Protein AF-A0A8T4I7E3-F1 (afdb_monomer_lite)

Sequence (71 aa):
TKTRTMYDEIHVEDVRNSAEHLFHRDLVLLGDVLEHVERDEAVDLLQRAEAAGAWHILVSVPIVDSQQGEV

Radius of gyration: 13.18 Å; chains: 1; bounding box: 35×25×28 Å

Structure (mmCIF, N/CA/C/O backbone):
data_AF-A0A8T4I7E3-F1
#
_entry.id   AF-A0A8T4I7E3-F1
#
loop_
_atom_site.group_PDB
_atom_site.id
_atom_site.type_symbol
_atom_site.label_atom_id
_atom_site.label_alt_id
_atom_site.label_comp_id
_atom_site.label_asym_id
_atom_site.label_entity_id
_atom_site.label_seq_id
_atom_site.pdbx_PDB_ins_code
_atom_site.Cartn_x
_atom_site.Cartn_y
_atom_site.Cartn_z
_atom_site.occupancy
_atom_site.B_iso_or_equiv
_atom_site.auth_seq_id
_atom_site.auth_comp_id
_atom_site.auth_asym_id
_atom_site.auth_atom_id
_atom_site.pdbx_PDB_model_num
ATOM 1 N N . THR A 1 1 ? 20.955 11.185 8.124 1.00 55.69 1 THR A N 1
ATOM 2 C CA . THR A 1 1 ? 20.369 10.390 9.229 1.00 55.69 1 THR A CA 1
ATOM 3 C C . THR A 1 1 ? 20.523 8.917 8.895 1.00 55.69 1 THR A C 1
ATOM 5 O O . THR A 1 1 ? 20.527 8.613 7.707 1.00 55.69 1 THR A O 1
ATOM 8 N N . LYS A 1 2 ? 20.668 8.021 9.886 1.00 56.00 2 LYS A N 1
ATOM 9 C CA . LYS A 1 2 ? 20.856 6.554 9.717 1.00 56.00 2 LYS A CA 1
ATOM 10 C C . LYS A 1 2 ? 19.885 5.872 8.728 1.00 56.00 2 LYS A C 1
ATOM 12 O O . LYS A 1 2 ? 20.166 4.783 8.255 1.00 56.00 2 LYS A O 1
ATOM 17 N N . THR A 1 3 ? 18.767 6.516 8.413 1.00 61.62 3 THR A N 1
ATOM 18 C CA . THR A 1 3 ? 17.698 6.039 7.533 1.00 61.62 3 THR A CA 1
ATOM 19 C C . THR A 1 3 ? 18.124 5.849 6.074 1.00 61.62 3 THR A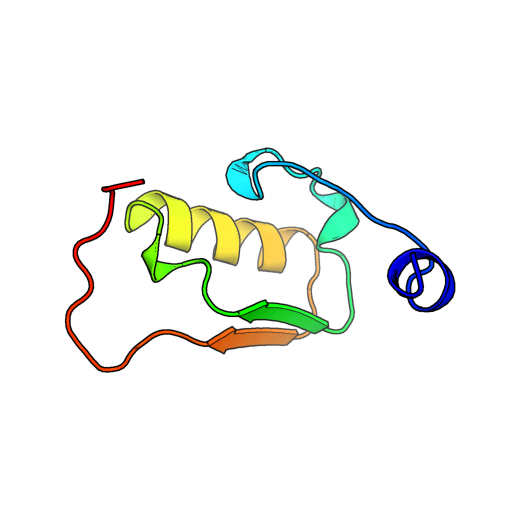 C 1
ATOM 21 O O . THR A 1 3 ? 17.729 4.870 5.462 1.00 61.62 3 THR A O 1
ATOM 24 N N . ARG A 1 4 ? 18.966 6.728 5.505 1.00 62.94 4 ARG A N 1
ATOM 25 C CA . ARG A 1 4 ? 19.289 6.678 4.058 1.00 62.94 4 ARG A CA 1
ATOM 26 C C . ARG A 1 4 ? 20.205 5.523 3.652 1.00 62.94 4 ARG A C 1
ATOM 28 O O . ARG A 1 4 ? 20.332 5.254 2.473 1.00 62.94 4 ARG A O 1
ATOM 35 N N . THR A 1 5 ? 20.868 4.873 4.605 1.00 81.69 5 THR A N 1
ATOM 36 C CA . THR A 1 5 ? 21.783 3.755 4.328 1.00 81.69 5 THR A CA 1
ATOM 37 C C . THR A 1 5 ? 21.095 2.390 4.341 1.00 81.69 5 THR A C 1
ATOM 39 O O . THR A 1 5 ? 21.750 1.407 4.024 1.00 81.69 5 THR A O 1
ATOM 42 N N . MET A 1 6 ? 19.822 2.308 4.750 1.00 89.06 6 MET A N 1
ATOM 43 C CA . MET A 1 6 ? 19.081 1.038 4.840 1.00 89.06 6 MET A CA 1
ATOM 44 C C . MET A 1 6 ? 18.158 0.774 3.646 1.00 89.06 6 MET A C 1
ATOM 46 O O . MET A 1 6 ? 17.715 -0.355 3.483 1.00 89.06 6 MET A O 1
ATOM 50 N N . TYR A 1 7 ? 17.852 1.800 2.851 1.00 90.44 7 TYR A N 1
ATOM 51 C CA . TYR A 1 7 ? 16.905 1.726 1.743 1.00 90.44 7 TYR A CA 1
ATOM 52 C C . TYR A 1 7 ? 17.594 2.152 0.451 1.00 90.44 7 TYR A C 1
ATOM 54 O O . TYR A 1 7 ? 18.293 3.168 0.447 1.00 90.44 7 TYR A O 1
ATOM 62 N N . ASP A 1 8 ? 17.366 1.408 -0.631 1.00 92.19 8 ASP A N 1
ATOM 63 C CA . ASP A 1 8 ? 17.849 1.768 -1.969 1.00 92.19 8 ASP A CA 1
ATOM 64 C C . ASP A 1 8 ? 17.179 3.054 -2.474 1.00 92.19 8 ASP A C 1
ATOM 66 O O . ASP A 1 8 ? 17.822 3.918 -3.070 1.00 92.19 8 ASP A O 1
ATOM 70 N N . GLU A 1 9 ? 15.890 3.213 -2.162 1.00 92.81 9 GLU A N 1
ATOM 71 C CA . GLU A 1 9 ? 15.0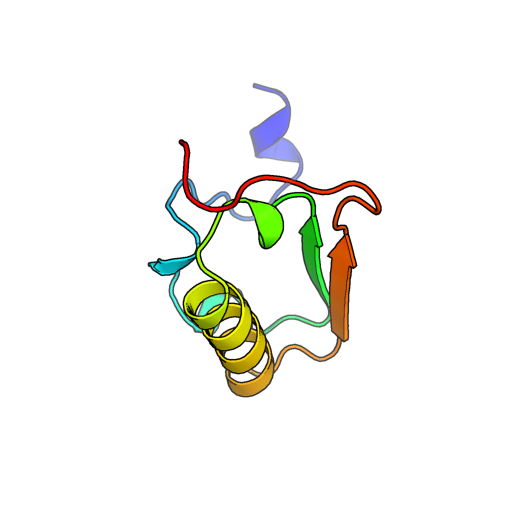76 4.365 -2.533 1.00 92.81 9 GLU A CA 1
ATOM 72 C C . GLU A 1 9 ? 14.210 4.823 -1.357 1.00 92.81 9 GLU A C 1
ATOM 74 O O . GLU A 1 9 ? 13.730 4.017 -0.560 1.00 92.81 9 GLU A O 1
ATOM 79 N N . ILE A 1 10 ? 14.002 6.137 -1.246 1.00 93.25 10 ILE A N 1
ATOM 80 C CA . ILE A 1 10 ? 13.095 6.736 -0.264 1.00 93.25 10 ILE A CA 1
ATOM 81 C C . ILE A 1 10 ? 12.218 7.741 -0.995 1.00 93.25 10 ILE A C 1
ATOM 83 O O . ILE A 1 10 ? 12.718 8.746 -1.506 1.00 93.25 10 ILE A O 1
ATOM 87 N N . HIS A 1 11 ? 10.918 7.481 -0.967 1.00 93.31 11 HIS A N 1
ATOM 88 C CA . HIS A 1 11 ? 9.879 8.342 -1.518 1.00 93.31 11 HIS A CA 1
ATOM 89 C C . HIS A 1 11 ? 9.113 8.963 -0.347 1.00 93.31 11 HIS A C 1
ATOM 91 O O . HIS A 1 11 ? 8.698 8.250 0.565 1.00 93.31 11 HIS A O 1
ATOM 97 N N . VAL A 1 12 ? 9.007 10.294 -0.316 1.00 94.12 12 VAL A N 1
ATOM 98 C CA . VAL A 1 12 ? 8.291 11.033 0.739 1.00 94.12 12 VAL A CA 1
ATOM 99 C C . VAL A 1 12 ? 7.129 11.757 0.085 1.00 94.12 12 VAL A C 1
ATOM 101 O O . VAL A 1 12 ? 7.282 12.865 -0.425 1.00 94.12 12 VAL A O 1
ATOM 104 N N . GLU A 1 13 ? 5.985 11.093 0.072 1.00 93.69 13 GLU A N 1
ATOM 105 C CA . GLU A 1 13 ? 4.773 11.554 -0.590 1.00 93.69 13 GLU A CA 1
ATOM 106 C C . GLU A 1 13 ? 3.543 10.890 0.032 1.00 93.69 13 GLU A C 1
ATOM 108 O O . GLU A 1 13 ? 3.654 9.949 0.818 1.00 93.69 13 GLU A O 1
ATOM 113 N N . ASP A 1 14 ? 2.368 11.401 -0.321 1.00 93.38 14 ASP A N 1
ATOM 114 C CA . ASP A 1 14 ? 1.108 10.728 -0.035 1.00 93.38 14 ASP A CA 1
ATOM 115 C C . ASP A 1 14 ? 0.981 9.501 -0.943 1.00 93.38 14 ASP A C 1
ATOM 117 O O . ASP A 1 14 ? 1.017 9.628 -2.170 1.00 93.38 14 ASP A O 1
ATOM 121 N N . VAL A 1 15 ? 0.803 8.327 -0.338 1.00 93.75 15 VAL A N 1
ATOM 122 C CA . VAL A 1 15 ? 0.727 7.040 -1.040 1.00 93.75 15 VAL A CA 1
ATOM 123 C C . VAL A 1 15 ? -0.386 7.001 -2.093 1.00 93.75 15 VAL 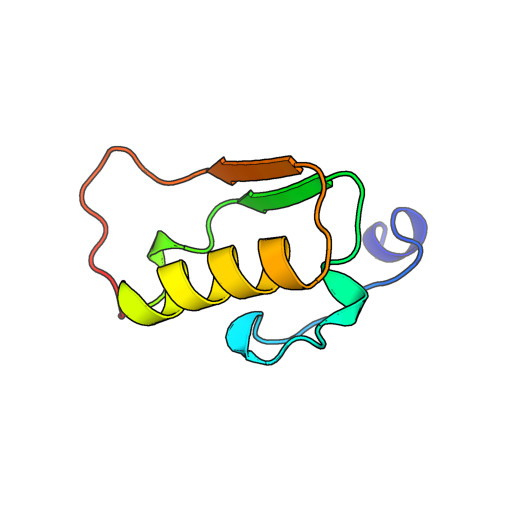A C 1
ATOM 125 O O . VAL A 1 15 ? -0.258 6.318 -3.113 1.00 93.75 15 VAL A O 1
ATOM 128 N N . ARG A 1 16 ? -1.453 7.793 -1.913 1.00 92.81 16 ARG A N 1
ATOM 129 C CA . ARG A 1 16 ? -2.539 7.922 -2.896 1.00 92.81 16 ARG A CA 1
ATOM 130 C C . ARG A 1 16 ? -2.027 8.454 -4.233 1.00 92.81 16 ARG A C 1
ATOM 132 O O . ARG A 1 16 ? -2.572 8.099 -5.274 1.00 92.81 16 ARG A O 1
ATOM 139 N N . ASN A 1 17 ? -0.939 9.219 -4.226 1.00 94.44 17 ASN A N 1
ATOM 140 C CA . ASN A 1 17 ? -0.329 9.808 -5.416 1.00 94.44 17 ASN A CA 1
ATOM 141 C C . ASN A 1 17 ? 0.902 9.034 -5.920 1.00 94.44 17 ASN A C 1
ATOM 143 O O . ASN A 1 17 ? 1.479 9.417 -6.937 1.00 94.44 17 ASN A O 1
ATOM 147 N N . SER A 1 18 ? 1.298 7.946 -5.248 1.00 95.00 18 SER A N 1
ATOM 148 C CA . SER A 1 18 ? 2.494 7.183 -5.608 1.00 95.00 18 SER A CA 1
ATOM 149 C C . SER A 1 18 ? 2.380 6.491 -6.963 1.00 95.00 18 SER A C 1
ATOM 151 O O . SER A 1 18 ? 1.344 5.927 -7.330 1.00 95.00 18 SER A O 1
ATOM 153 N N . ALA A 1 19 ? 3.486 6.498 -7.706 1.00 94.88 19 ALA A N 1
ATOM 154 C CA . ALA A 1 19 ? 3.559 5.887 -9.026 1.00 94.88 19 ALA A CA 1
ATOM 155 C C . ALA A 1 19 ? 3.390 4.356 -8.967 1.00 94.88 19 ALA A C 1
ATOM 157 O O . ALA A 1 19 ? 3.955 3.689 -8.104 1.00 94.88 19 ALA A O 1
ATOM 158 N N . GLU A 1 20 ? 2.674 3.779 -9.938 1.00 94.31 20 GLU A N 1
ATOM 159 C CA . GLU A 1 20 ? 2.301 2.350 -9.947 1.00 94.31 20 GLU A CA 1
ATOM 160 C C . GLU A 1 20 ? 3.500 1.395 -9.846 1.00 94.31 20 GLU A C 1
ATOM 162 O O . GLU A 1 20 ? 3.459 0.403 -9.124 1.00 94.31 20 GLU A O 1
ATOM 167 N N . HIS A 1 21 ? 4.610 1.717 -10.517 1.00 94.88 21 HIS A N 1
ATOM 168 C CA . HIS A 1 21 ? 5.816 0.881 -10.522 1.00 94.88 21 HIS A CA 1
ATOM 169 C C . HIS A 1 21 ? 6.462 0.704 -9.134 1.00 94.88 21 HIS A C 1
ATOM 171 O O . HIS A 1 21 ? 7.282 -0.203 -8.951 1.00 94.88 21 HIS A O 1
ATOM 177 N N . LEU A 1 22 ? 6.111 1.546 -8.155 1.00 95.62 22 LEU A N 1
ATOM 178 C CA . LEU A 1 22 ? 6.556 1.397 -6.770 1.00 95.62 22 LEU A CA 1
ATOM 17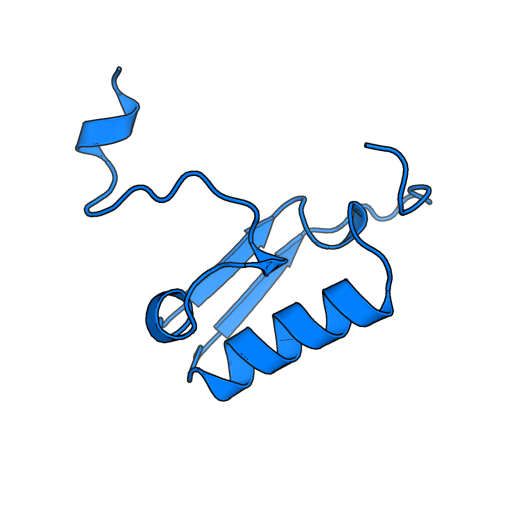9 C C . LEU A 1 22 ? 5.891 0.197 -6.080 1.00 95.62 22 LEU A C 1
ATOM 181 O O . LEU A 1 22 ? 6.491 -0.383 -5.177 1.00 95.62 22 LEU A O 1
ATOM 185 N N . PHE A 1 23 ? 4.714 -0.230 -6.548 1.00 96.75 23 PHE A N 1
ATOM 186 C CA . PHE A 1 23 ? 3.971 -1.362 -5.990 1.00 96.75 23 PHE A CA 1
ATOM 187 C C . PHE A 1 23 ? 4.299 -2.713 -6.648 1.00 96.75 23 PHE A C 1
ATOM 189 O O . PHE A 1 23 ? 3.939 -3.754 -6.107 1.00 96.75 23 PHE A O 1
ATOM 196 N N . HIS A 1 24 ? 5.024 -2.733 -7.773 1.00 97.12 24 HIS A N 1
ATOM 197 C CA . HIS A 1 24 ? 5.486 -3.975 -8.403 1.00 97.12 24 HIS A CA 1
ATOM 198 C C . HIS A 1 24 ? 6.628 -4.606 -7.585 1.00 97.12 24 HIS A C 1
ATOM 200 O O . HIS A 1 24 ? 7.809 -4.356 -7.850 1.00 97.12 24 HIS A O 1
ATOM 206 N N . ARG A 1 25 ? 6.290 -5.350 -6.527 1.00 96.62 25 ARG A N 1
ATOM 207 C CA . ARG A 1 25 ? 7.229 -5.926 -5.548 1.00 96.62 25 ARG A CA 1
ATOM 208 C C . ARG A 1 25 ? 6.754 -7.299 -5.066 1.00 96.62 25 ARG A C 1
ATOM 210 O O . ARG A 1 25 ? 5.561 -7.586 -5.066 1.00 96.62 25 ARG A O 1
ATOM 217 N N . ASP A 1 26 ? 7.681 -8.111 -4.562 1.00 98.12 26 ASP A N 1
ATOM 218 C CA . ASP A 1 26 ? 7.344 -9.404 -3.946 1.00 98.12 26 ASP A CA 1
ATOM 219 C C . ASP A 1 26 ? 6.447 -9.231 -2.706 1.00 98.12 26 ASP A C 1
ATOM 221 O O . ASP A 1 26 ? 5.583 -10.057 -2.41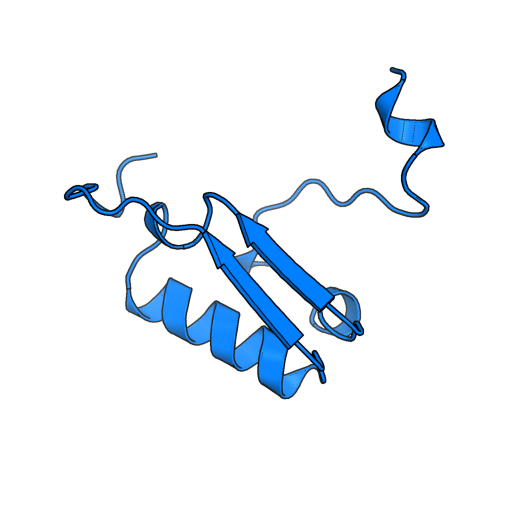9 1.00 98.12 26 ASP A O 1
ATOM 225 N N . LEU A 1 27 ? 6.644 -8.135 -1.967 1.00 97.62 27 LEU A N 1
ATOM 226 C CA . LEU A 1 27 ? 5.860 -7.783 -0.791 1.00 97.62 27 LEU A CA 1
ATOM 227 C C . LEU A 1 27 ? 5.627 -6.271 -0.733 1.00 97.62 27 LEU A C 1
ATOM 229 O O . LEU A 1 27 ? 6.581 -5.491 -0.724 1.00 97.62 27 LEU A O 1
ATOM 233 N N . VAL A 1 28 ? 4.360 -5.880 -0.614 1.00 97.88 28 VAL A N 1
ATOM 234 C CA . VAL A 1 28 ? 3.932 -4.515 -0.289 1.00 97.88 28 VAL A CA 1
ATOM 235 C C . VAL A 1 28 ? 3.430 -4.484 1.155 1.00 97.88 28 VAL A C 1
ATOM 237 O O . VAL A 1 28 ? 2.598 -5.298 1.557 1.00 97.88 28 VAL A O 1
ATOM 240 N N . LEU A 1 29 ? 3.957 -3.544 1.941 1.00 97.19 29 LEU A N 1
ATOM 241 C CA . LEU A 1 29 ? 3.634 -3.356 3.355 1.00 97.19 29 LEU A CA 1
ATOM 242 C C . LEU A 1 29 ? 2.818 -2.074 3.527 1.00 97.19 29 LEU A C 1
ATOM 244 O O . LEU A 1 29 ? 3.319 -0.982 3.266 1.00 97.19 29 LEU A O 1
ATOM 248 N N . LEU A 1 30 ? 1.584 -2.216 4.002 1.00 95.81 30 LEU A N 1
ATOM 249 C CA . LEU A 1 30 ? 0.690 -1.115 4.361 1.00 95.81 30 LEU A CA 1
ATOM 250 C C . LEU A 1 30 ? 0.471 -1.170 5.875 1.00 95.81 30 LEU A C 1
ATOM 252 O O . LEU A 1 30 ? -0.498 -1.756 6.363 1.00 95.81 30 LEU A O 1
ATOM 256 N N . GLY A 1 31 ? 1.453 -0.663 6.619 1.00 93.62 31 GLY A N 1
ATOM 257 C CA . GLY A 1 31 ? 1.421 -0.651 8.077 1.00 93.62 31 GLY A CA 1
ATOM 258 C C . GLY A 1 31 ? 1.012 0.712 8.604 1.00 93.62 31 GLY A C 1
ATOM 259 O O . GLY A 1 31 ? 1.791 1.645 8.442 1.00 93.62 31 GLY A O 1
ATOM 260 N N . ASP A 1 32 ? -0.153 0.789 9.251 1.00 90.00 32 ASP A N 1
ATOM 261 C CA . ASP A 1 32 ? -0.696 2.037 9.807 1.00 90.00 32 ASP A CA 1
ATOM 262 C C . ASP A 1 32 ? -0.934 3.104 8.718 1.00 90.00 32 ASP A C 1
ATOM 264 O O . ASP A 1 32 ? -0.353 4.187 8.720 1.00 90.00 32 ASP A O 1
ATOM 268 N N . VAL A 1 33 ? -1.725 2.738 7.701 1.00 92.19 33 VAL A N 1
ATOM 269 C CA . VAL A 1 33 ? -1.982 3.558 6.500 1.00 92.19 33 VAL A CA 1
ATOM 270 C C . VAL A 1 33 ? -3.462 3.551 6.124 1.00 92.19 33 VAL A C 1
ATOM 272 O O . VAL A 1 33 ? -4.048 4.610 5.921 1.00 92.19 33 VAL A O 1
ATOM 275 N N . LEU A 1 34 ? -4.073 2.369 5.996 1.00 92.81 34 LEU A N 1
ATOM 276 C CA . LEU A 1 34 ? -5.425 2.225 5.437 1.00 92.81 34 LEU A CA 1
ATOM 277 C C . LEU A 1 34 ? -6.527 2.813 6.331 1.00 92.81 34 LEU A C 1
ATOM 279 O O . LEU A 1 34 ? -7.600 3.154 5.846 1.00 92.81 34 LEU A O 1
ATOM 283 N N . GLU A 1 35 ? -6.275 2.919 7.628 1.00 90.44 35 GLU A N 1
ATOM 284 C CA . GLU A 1 35 ? -7.159 3.524 8.623 1.00 90.44 35 GLU A CA 1
ATOM 285 C C . GLU A 1 35 ? -7.196 5.058 8.551 1.00 90.44 35 GLU A C 1
ATOM 287 O O . GLU A 1 35 ? -8.153 5.657 9.036 1.00 90.44 35 GLU A O 1
ATOM 292 N N . HIS A 1 36 ? -6.199 5.687 7.919 1.00 90.25 36 HIS A N 1
ATOM 293 C CA . HIS A 1 36 ? -6.068 7.150 7.826 1.00 90.25 36 HIS A CA 1
ATOM 294 C C . HIS A 1 36 ? -6.694 7.739 6.559 1.00 90.25 36 HIS A C 1
ATOM 296 O O . HIS A 1 36 ? -6.647 8.949 6.349 1.00 90.25 36 HIS A O 1
ATOM 302 N N . VAL A 1 37 ? -7.264 6.897 5.699 1.00 90.00 37 VAL A N 1
ATOM 303 C CA . VAL A 1 37 ? -7.904 7.303 4.443 1.00 90.00 37 VAL A CA 1
ATOM 304 C C . VAL A 1 37 ? -9.362 6.860 4.417 1.00 90.00 37 VAL A C 1
ATOM 306 O O . VAL A 1 37 ? -9.778 5.985 5.186 1.00 90.00 37 VAL A O 1
ATOM 309 N N . GLU A 1 38 ? -10.148 7.454 3.520 1.00 91.19 38 GLU A N 1
ATOM 310 C CA . GLU A 1 38 ? -11.526 7.020 3.314 1.00 91.19 38 GLU A CA 1
ATOM 311 C C . GLU A 1 38 ? -11.562 5.571 2.821 1.00 91.19 38 GLU A C 1
ATOM 313 O O . GLU A 1 38 ? -10.662 5.093 2.122 1.00 91.19 38 GLU A O 1
ATOM 318 N N . ARG A 1 39 ? -12.635 4.850 3.153 1.00 91.19 39 ARG A N 1
ATOM 319 C CA . ARG A 1 39 ? -12.762 3.424 2.820 1.00 91.19 39 ARG A CA 1
ATOM 320 C C . ARG A 1 39 ? -12.539 3.127 1.334 1.00 91.19 39 ARG A C 1
ATOM 322 O O . ARG A 1 39 ? -11.864 2.152 1.011 1.00 91.19 39 ARG A O 1
ATOM 329 N N . ASP A 1 40 ? -13.105 3.945 0.451 1.00 95.12 40 ASP A N 1
ATOM 330 C CA . ASP A 1 40 ? -12.985 3.752 -0.997 1.00 95.12 40 ASP A CA 1
ATOM 331 C C . ASP A 1 40 ? -11.545 3.993 -1.480 1.00 95.12 40 ASP A C 1
ATOM 333 O O . ASP A 1 40 ? -11.061 3.266 -2.346 1.00 95.12 40 ASP A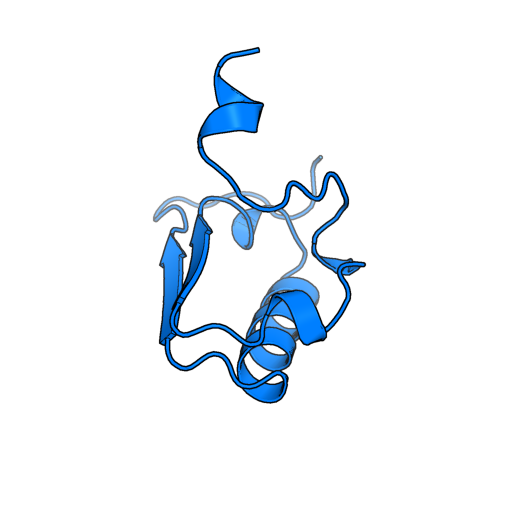 O 1
ATOM 337 N N . GLU A 1 41 ? -10.821 4.934 -0.864 1.00 94.81 41 GLU A N 1
ATOM 338 C CA . GLU A 1 41 ? -9.400 5.182 -1.144 1.00 94.81 41 GLU A CA 1
ATOM 339 C C . GLU A 1 41 ? -8.517 4.023 -0.657 1.00 94.81 41 GLU A C 1
ATOM 341 O O . GLU A 1 41 ? -7.578 3.625 -1.347 1.00 94.81 41 GLU A O 1
ATOM 346 N N . ALA A 1 42 ? -8.826 3.438 0.506 1.00 94.31 42 ALA A N 1
ATOM 347 C CA . ALA A 1 42 ? -8.122 2.255 1.004 1.00 94.31 42 ALA A CA 1
ATOM 348 C C . ALA A 1 42 ? -8.291 1.055 0.058 1.00 94.31 42 ALA A C 1
ATOM 350 O O . ALA A 1 42 ? -7.332 0.325 -0.206 1.00 94.31 42 ALA A O 1
ATOM 351 N N . VAL A 1 43 ? -9.507 0.850 -0.460 1.00 96.00 43 VAL A N 1
ATOM 352 C CA . VAL A 1 43 ? -9.794 -0.210 -1.436 1.00 96.00 43 VAL A CA 1
ATOM 353 C C . VAL A 1 43 ? -9.065 0.052 -2.754 1.00 96.00 43 VAL A C 1
ATOM 355 O O . VAL A 1 43 ? -8.437 -0.873 -3.272 1.00 96.00 43 VAL A O 1
ATOM 358 N N . ASP A 1 44 ? -9.093 1.287 -3.262 1.00 96.69 44 ASP A N 1
ATOM 359 C CA . ASP A 1 44 ? -8.359 1.675 -4.475 1.00 96.69 44 ASP A CA 1
ATOM 360 C C . ASP A 1 44 ? -6.854 1.408 -4.330 1.00 96.69 44 ASP A C 1
ATOM 362 O O . ASP A 1 44 ? -6.236 0.811 -5.211 1.00 96.69 44 ASP A O 1
ATOM 366 N N . LEU A 1 45 ? -6.264 1.746 -3.180 1.00 96.25 45 LEU A N 1
ATOM 367 C CA . LEU A 1 45 ? -4.844 1.511 -2.931 1.00 96.25 45 LEU A CA 1
ATOM 368 C C . LEU A 1 45 ? -4.479 0.018 -2.976 1.00 96.25 45 LEU A C 1
ATOM 370 O O . LEU A 1 45 ? -3.460 -0.356 -3.562 1.00 96.25 45 LEU A O 1
ATOM 374 N N . LEU A 1 46 ? -5.317 -0.843 -2.392 1.00 97.31 46 LEU A N 1
ATOM 375 C CA . LEU A 1 46 ? -5.122 -2.295 -2.439 1.00 97.31 46 LEU A CA 1
ATOM 376 C C . LEU A 1 46 ? -5.236 -2.837 -3.869 1.00 97.31 46 LEU A C 1
ATOM 378 O O . LEU A 1 46 ? -4.397 -3.635 -4.289 1.00 97.31 46 LEU A O 1
ATOM 382 N N . GLN A 1 47 ? -6.231 -2.372 -4.626 1.00 97.56 47 GLN A N 1
ATOM 383 C CA . GLN A 1 47 ? -6.431 -2.767 -6.023 1.00 97.56 47 GLN A CA 1
ATOM 384 C C . GLN A 1 47 ? -5.277 -2.310 -6.914 1.00 97.56 47 GLN A C 1
ATOM 386 O O . GLN A 1 47 ? -4.823 -3.065 -7.772 1.00 97.56 47 GLN A O 1
ATOM 391 N N . ARG A 1 48 ? -4.754 -1.102 -6.692 1.00 97.56 48 ARG A N 1
ATOM 392 C CA . ARG A 1 48 ? -3.578 -0.588 -7.404 1.00 97.56 48 ARG A CA 1
ATOM 393 C C . ARG A 1 48 ? -2.332 -1.411 -7.114 1.00 97.56 48 ARG A C 1
ATOM 395 O O . ARG A 1 48 ? -1.581 -1.698 -8.042 1.00 97.56 48 ARG A O 1
ATOM 402 N N . ALA A 1 49 ? -2.122 -1.820 -5.862 1.00 97.31 49 ALA A N 1
ATOM 403 C CA . ALA A 1 49 ? -0.997 -2.682 -5.513 1.00 97.31 49 ALA A CA 1
ATOM 404 C C . ALA A 1 49 ? -1.095 -4.056 -6.199 1.00 97.31 49 ALA A C 1
ATOM 406 O O . ALA A 1 49 ? -0.118 -4.521 -6.787 1.00 97.31 49 ALA A O 1
ATOM 407 N N . GLU A 1 50 ? -2.280 -4.673 -6.188 1.00 97.62 50 GLU A N 1
ATOM 408 C CA . GLU A 1 50 ? -2.544 -5.929 -6.902 1.00 97.62 50 GLU A CA 1
ATOM 409 C C . GLU A 1 50 ? -2.322 -5.775 -8.417 1.00 97.62 50 GLU A C 1
ATOM 411 O O . GLU A 1 50 ? -1.570 -6.545 -9.018 1.00 97.62 50 GLU A O 1
ATOM 416 N N . ALA A 1 51 ? -2.914 -4.748 -9.033 1.00 97.81 51 ALA A N 1
ATOM 417 C CA . ALA A 1 51 ? -2.832 -4.498 -10.472 1.00 97.81 51 ALA A CA 1
ATOM 418 C C . ALA A 1 51 ? -1.405 -4.181 -10.950 1.00 97.81 51 ALA A C 1
ATOM 420 O O . ALA A 1 51 ? -1.022 -4.578 -12.051 1.00 97.81 51 ALA A O 1
ATOM 421 N N . ALA A 1 52 ? -0.600 -3.516 -10.116 1.00 97.31 52 ALA A N 1
ATOM 422 C CA . ALA A 1 52 ? 0.815 -3.265 -10.381 1.00 97.31 52 ALA A CA 1
ATOM 423 C C . ALA A 1 52 ? 1.685 -4.535 -10.301 1.00 97.31 52 ALA A C 1
ATOM 425 O O . ALA A 1 52 ? 2.860 -4.498 -10.670 1.00 97.31 52 ALA A O 1
ATOM 426 N N . GLY A 1 53 ? 1.128 -5.658 -9.837 1.00 97.00 53 GLY A N 1
ATOM 427 C CA . GLY A 1 53 ? 1.810 -6.945 -9.765 1.00 97.00 53 GLY A CA 1
ATOM 428 C C . GLY A 1 53 ? 2.478 -7.225 -8.421 1.00 97.00 53 GLY A C 1
ATOM 429 O O . GLY A 1 53 ? 3.480 -7.939 -8.394 1.00 97.00 53 GLY A O 1
ATOM 430 N N . ALA A 1 54 ? 1.961 -6.682 -7.314 1.00 97.88 54 ALA A N 1
ATOM 431 C CA . ALA A 1 54 ? 2.384 -7.115 -5.986 1.00 97.88 54 ALA A CA 1
ATOM 432 C C . ALA A 1 54 ? 2.079 -8.610 -5.786 1.00 97.88 54 ALA A C 1
ATOM 434 O O . ALA A 1 54 ? 0.945 -9.046 -5.985 1.00 97.88 54 ALA A O 1
ATOM 435 N N . TRP A 1 55 ? 3.067 -9.410 -5.372 1.00 97.81 55 TRP A N 1
ATOM 436 C CA . TRP A 1 55 ? 2.833 -10.847 -5.135 1.00 97.81 55 TRP A CA 1
ATOM 437 C C . TRP A 1 55 ? 2.130 -11.092 -3.801 1.00 97.81 55 TRP A C 1
ATOM 439 O O . TRP A 1 55 ? 1.272 -11.970 -3.684 1.00 97.81 55 TRP A O 1
ATOM 449 N N . HIS A 1 56 ? 2.491 -10.298 -2.795 1.00 98.31 56 HIS A N 1
ATOM 450 C CA . HIS A 1 56 ? 1.906 -10.332 -1.467 1.00 98.31 56 HIS A CA 1
ATOM 451 C C . HIS A 1 56 ? 1.645 -8.916 -0.962 1.00 98.31 56 HIS A C 1
ATOM 453 O O . HIS A 1 56 ? 2.463 -8.013 -1.142 1.00 98.31 56 HIS A O 1
ATOM 459 N N . ILE A 1 57 ? 0.521 -8.743 -0.271 1.00 98.00 57 ILE A N 1
ATOM 460 C CA . ILE A 1 57 ? 0.177 -7.506 0.425 1.00 98.00 57 ILE A CA 1
ATOM 461 C C . ILE A 1 57 ? -0.020 -7.852 1.900 1.00 98.00 57 ILE A C 1
ATOM 463 O O . ILE A 1 57 ? -0.832 -8.716 2.237 1.00 98.00 57 ILE A O 1
ATOM 467 N N . LEU A 1 58 ? 0.736 -7.189 2.776 1.00 98.00 58 LEU A N 1
ATOM 468 C CA . LEU A 1 58 ? 0.570 -7.280 4.223 1.00 98.00 58 LEU A CA 1
ATOM 469 C C . LEU A 1 58 ? 0.010 -5.960 4.736 1.00 98.00 58 LEU A C 1
ATOM 471 O O . LEU A 1 58 ? 0.610 -4.901 4.556 1.00 98.00 58 LEU A O 1
ATOM 475 N N . VAL A 1 59 ? -1.130 -6.058 5.410 1.00 96.12 59 VAL A N 1
ATOM 476 C CA . VAL A 1 59 ? -1.836 -4.929 6.007 1.00 96.12 59 VAL A CA 1
ATOM 477 C C . VAL A 1 59 ? -1.787 -5.056 7.524 1.00 96.12 59 VAL A C 1
ATOM 479 O O . VAL A 1 59 ? -2.051 -6.130 8.067 1.00 96.12 59 VAL A O 1
ATOM 482 N N . SER A 1 60 ? -1.486 -3.954 8.203 1.00 94.00 60 SER A N 1
ATOM 483 C CA . SER A 1 60 ? -1.664 -3.822 9.648 1.00 94.00 60 SER A CA 1
ATOM 484 C C . SER A 1 60 ? -2.624 -2.673 9.910 1.00 94.00 60 SER A C 1
ATOM 486 O O . SER A 1 60 ? -2.284 -1.538 9.595 1.00 94.00 60 SER A O 1
ATOM 488 N N . VAL A 1 61 ? -3.785 -2.987 10.488 1.00 90.19 61 VAL A N 1
ATOM 489 C CA . VAL A 1 61 ? -4.821 -2.024 10.894 1.00 90.19 61 VAL A CA 1
ATOM 490 C C . VAL A 1 61 ? -5.239 -2.269 12.353 1.00 90.19 61 VAL A C 1
ATOM 492 O O . VAL A 1 61 ? -5.239 -3.424 12.802 1.00 90.19 61 VAL A O 1
ATOM 495 N N . PRO A 1 62 ? -5.605 -1.223 13.112 1.00 86.25 62 PRO A N 1
ATOM 496 C CA . PRO A 1 62 ? -6.145 -1.327 14.453 1.00 86.25 62 PRO A CA 1
ATOM 497 C C . PRO A 1 62 ? -7.398 -2.199 14.504 1.00 86.25 62 PRO A C 1
ATOM 499 O O . PRO A 1 62 ? -8.247 -2.179 13.619 1.00 86.25 62 PRO A O 1
ATOM 502 N N . ILE A 1 63 ? -7.541 -2.937 15.605 1.00 83.75 63 ILE A N 1
ATOM 503 C CA . ILE A 1 63 ? -8.759 -3.705 15.919 1.00 83.75 63 ILE A CA 1
ATOM 504 C C . ILE A 1 63 ? -9.801 -2.803 16.620 1.00 83.75 63 ILE A C 1
ATOM 506 O O . ILE A 1 63 ? -10.944 -3.201 16.832 1.00 83.75 63 ILE A O 1
ATOM 510 N N . VAL A 1 64 ? -9.403 -1.585 16.998 1.00 81.75 64 VAL A N 1
ATOM 511 C CA . VAL A 1 64 ? -10.269 -0.574 17.611 1.00 81.75 64 VAL A CA 1
ATOM 512 C C . VAL A 1 64 ? -10.798 0.385 16.557 1.00 81.75 64 VAL A C 1
ATOM 514 O O . VAL A 1 64 ? -10.146 0.617 15.542 1.00 81.75 64 VAL A O 1
ATOM 517 N N . ASP A 1 65 ? -11.968 0.955 16.830 1.00 71.88 65 ASP A N 1
ATOM 518 C CA . ASP A 1 65 ? -12.584 1.953 15.963 1.00 71.88 65 ASP A CA 1
ATOM 519 C C . ASP A 1 65 ? -11.648 3.166 15.841 1.00 71.88 65 ASP A C 1
ATOM 521 O O . ASP A 1 65 ? -11.343 3.826 16.837 1.00 71.88 65 ASP A O 1
ATOM 525 N N . SER A 1 66 ? -11.143 3.411 14.633 1.00 64.56 66 SER A N 1
ATOM 526 C CA . SER A 1 66 ? -10.390 4.618 14.285 1.00 64.56 66 SER A CA 1
ATOM 527 C C . SER A 1 66 ? -11.278 5.442 13.375 1.00 64.56 66 SER A C 1
ATOM 529 O O . SER A 1 66 ? -11.710 4.955 12.329 1.00 64.56 66 SER A O 1
ATOM 531 N N . GLN A 1 67 ? -11.599 6.666 13.793 1.00 66.62 67 GLN A N 1
ATOM 532 C CA . GLN A 1 67 ? -12.338 7.580 12.932 1.00 66.62 67 GLN A CA 1
ATOM 533 C C . GLN A 1 67 ? -11.476 7.877 11.705 1.00 66.62 67 GLN A C 1
ATOM 535 O O . GLN A 1 67 ? -10.376 8.405 11.833 1.00 66.62 67 GLN A O 1
ATOM 540 N N . GLN A 1 68 ? -11.970 7.486 10.532 1.00 65.88 68 GLN A N 1
ATOM 541 C CA . GLN A 1 68 ? -11.313 7.763 9.261 1.00 65.88 68 GLN A CA 1
ATOM 542 C C . GLN A 1 68 ? -11.438 9.260 8.943 1.00 65.88 68 GLN A C 1
ATOM 544 O O . GLN A 1 68 ? -12.478 9.864 9.212 1.00 65.88 68 GLN A O 1
ATOM 549 N N . GLY A 1 69 ? -10.389 9.850 8.366 1.00 58.41 69 GLY A N 1
ATOM 550 C CA . GLY A 1 69 ? -10.472 11.162 7.717 1.00 58.41 69 GLY A CA 1
ATOM 551 C C . GLY A 1 69 ? -10.106 12.402 8.548 1.00 58.41 69 GLY A C 1
ATOM 552 O O . GLY A 1 69 ? -10.082 13.489 7.972 1.00 58.41 69 GLY A O 1
ATOM 553 N N . GLU A 1 70 ? -9.769 12.297 9.841 1.00 51.56 70 GLU A N 1
ATOM 554 C CA . GLU A 1 70 ? -9.098 13.405 10.552 1.00 51.56 70 GLU A CA 1
ATOM 555 C C . GLU A 1 70 ? -7.573 13.240 10.473 1.00 51.56 70 GLU A C 1
ATOM 557 O O . GLU A 1 70 ? -6.999 12.367 11.122 1.00 51.56 70 GLU A O 1
ATOM 562 N N . VAL A 1 71 ? -6.932 14.094 9.667 1.00 53.81 71 VAL A N 1
ATOM 563 C CA . VAL A 1 71 ? -5.470 14.275 9.614 1.00 53.81 71 VAL A CA 1
ATOM 564 C C . VAL A 1 71 ? -5.083 15.543 10.363 1.00 53.81 71 VAL A C 1
ATOM 566 O O . VAL A 1 71 ? -5.692 16.599 10.065 1.00 53.81 71 VAL A O 1
#

Foldseek 3Di:
DVVVVPDPDDDDDQLLPDDLLVLQDQEDEAEPHLQQADVVSSVVSVVSSVVSHHNYYDYDDDPDDRDYHDD

pLDDT: mean 88.9, std 12.76, range [51.56, 98.31]

Secondary structure (DSSP, 8-state):
-GGGGT-S----S-GGG--GGGT-SSEEEEES-GGGS-HHHHHHHHHHHHHTT-SEEEEE--SS---TT--